Protein AF-Q8H226-F1 (afdb_monomer_lite)

Structure (mmCIF, N/CA/C/O backbone):
data_AF-Q8H226-F1
#
_entry.id   AF-Q8H226-F1
#
loop_
_atom_site.group_PDB
_atom_site.id
_atom_site.type_symbol
_atom_site.label_atom_id
_atom_site.label_alt_id
_atom_site.label_comp_id
_atom_site.label_asym_id
_atom_site.label_entity_id
_atom_site.label_seq_id
_atom_site.pdbx_PDB_ins_code
_atom_site.Cartn_x
_atom_site.Cartn_y
_atom_site.Cartn_z
_atom_site.occupancy
_atom_site.B_iso_or_equiv
_atom_site.auth_seq_id
_atom_site.auth_comp_id
_atom_site.auth_asym_id
_atom_site.auth_atom_id
_atom_site.pdbx_PDB_model_num
ATOM 1 N N . MET A 1 1 ? -54.725 -2.900 -39.858 1.00 54.56 1 MET A N 1
ATOM 2 C CA . MET A 1 1 ? -53.910 -4.140 -39.882 1.00 54.56 1 MET A CA 1
ATOM 3 C C . MET A 1 1 ? -52.440 -3.918 -40.245 1.00 54.56 1 MET A C 1
ATOM 5 O O . MET A 1 1 ? -51.602 -4.516 -39.593 1.00 54.56 1 MET A O 1
ATOM 9 N N . LYS A 1 2 ? -52.086 -3.033 -41.194 1.00 52.34 2 LYS A N 1
ATOM 10 C CA . LYS A 1 2 ? -50.671 -2.757 -41.541 1.00 52.34 2 LYS A CA 1
ATOM 11 C C . LYS A 1 2 ? -49.854 -2.093 -40.412 1.00 52.34 2 LYS A C 1
ATOM 13 O O . LYS A 1 2 ? -48.687 -2.410 -40.253 1.00 52.34 2 LYS A O 1
ATOM 18 N N . LEU A 1 3 ? -50.472 -1.245 -39.584 1.00 59.94 3 LEU A N 1
ATOM 19 C CA . LEU A 1 3 ? -49.782 -0.520 -38.500 1.00 59.94 3 LEU A CA 1
ATOM 20 C C . LEU A 1 3 ? -49.331 -1.411 -37.324 1.00 59.94 3 LEU A C 1
ATOM 22 O O . LEU A 1 3 ? -48.315 -1.127 -36.701 1.00 59.94 3 LEU A O 1
ATOM 26 N N . VAL A 1 4 ? -50.039 -2.511 -37.052 1.00 64.44 4 VAL A N 1
ATOM 27 C CA . VAL A 1 4 ? -49.713 -3.428 -35.940 1.00 64.44 4 VAL A CA 1
ATOM 28 C C . VAL A 1 4 ? -48.447 -4.238 -36.241 1.00 64.44 4 VAL A C 1
ATOM 30 O O . VAL A 1 4 ? -47.633 -4.476 -35.355 1.00 64.44 4 VAL A O 1
ATOM 33 N N . VAL A 1 5 ? -48.240 -4.596 -37.511 1.00 64.12 5 VAL A N 1
ATOM 34 C CA . VAL A 1 5 ? -47.056 -5.342 -37.963 1.00 64.12 5 VAL A CA 1
ATOM 35 C C . VAL A 1 5 ? -45.788 -4.487 -37.861 1.00 64.12 5 VAL A C 1
ATOM 37 O O . VAL A 1 5 ? -44.745 -4.981 -37.441 1.00 64.12 5 VAL A O 1
ATOM 40 N N . PHE A 1 6 ? -45.881 -3.189 -38.170 1.00 60.78 6 PHE A N 1
ATOM 41 C CA . PHE A 1 6 ? -44.750 -2.267 -38.025 1.00 60.78 6 PHE A CA 1
ATOM 42 C C . PHE A 1 6 ? -44.347 -2.049 -36.559 1.00 60.78 6 PHE A C 1
ATOM 44 O O . PHE A 1 6 ? -43.156 -2.030 -36.260 1.00 60.78 6 PHE A O 1
ATOM 51 N N . ALA A 1 7 ? -45.309 -1.951 -35.635 1.00 63.44 7 ALA A N 1
ATOM 52 C CA . ALA A 1 7 ? -45.016 -1.799 -34.207 1.00 63.44 7 ALA A CA 1
ATOM 53 C C . ALA A 1 7 ? -44.311 -3.035 -33.613 1.00 63.44 7 ALA A C 1
ATOM 55 O O . ALA A 1 7 ? -43.355 -2.890 -32.851 1.00 63.44 7 ALA A O 1
ATOM 56 N N . ALA A 1 8 ? -44.722 -4.243 -34.016 1.00 66.56 8 ALA A N 1
ATOM 57 C CA . ALA A 1 8 ? -44.101 -5.488 -33.559 1.00 66.56 8 ALA A CA 1
ATOM 58 C C . ALA A 1 8 ? -42.635 -5.630 -34.021 1.00 66.56 8 ALA A C 1
ATOM 60 O O . ALA A 1 8 ? -41.779 -6.084 -33.257 1.00 66.56 8 ALA A O 1
ATOM 61 N N . LEU A 1 9 ? -42.314 -5.184 -35.241 1.00 64.81 9 LEU A N 1
ATOM 62 C CA . LEU A 1 9 ? -40.941 -5.214 -35.763 1.00 64.81 9 LEU A CA 1
ATOM 63 C C . LEU A 1 9 ? -40.001 -4.252 -35.023 1.00 64.81 9 LEU A C 1
ATOM 65 O O . LEU A 1 9 ? -38.848 -4.596 -34.772 1.00 64.81 9 LEU A O 1
ATOM 69 N N . ILE A 1 10 ? -40.490 -3.079 -34.617 1.00 65.00 10 ILE A N 1
ATOM 70 C CA . ILE A 1 10 ? -39.682 -2.101 -33.872 1.00 65.00 10 ILE A CA 1
ATOM 71 C C . ILE A 1 10 ? -39.390 -2.606 -32.450 1.00 65.00 10 ILE A C 1
ATOM 73 O O . ILE A 1 10 ? -38.266 -2.462 -31.969 1.00 65.00 10 ILE A O 1
ATOM 77 N N . SER A 1 11 ? -40.354 -3.274 -31.800 1.00 63.56 11 SER A N 1
ATOM 78 C CA . SER A 1 11 ? -40.123 -3.886 -30.483 1.00 63.56 11 SER A CA 1
ATOM 79 C C . SER A 1 11 ? -39.112 -5.037 -30.515 1.00 63.56 11 SER A C 1
ATOM 81 O O . SER A 1 11 ? -38.345 -5.198 -29.569 1.00 63.56 11 SER A O 1
ATOM 83 N N . ALA A 1 12 ? -39.057 -5.802 -31.612 1.00 63.75 12 ALA A N 1
ATOM 84 C CA . ALA A 1 12 ? -38.103 -6.901 -31.759 1.00 63.75 12 ALA A CA 1
ATOM 85 C C . ALA A 1 12 ? -36.656 -6.402 -31.928 1.00 63.75 12 ALA A C 1
ATOM 87 O O . ALA A 1 12 ? -35.735 -6.999 -31.379 1.00 63.75 12 ALA A O 1
ATOM 88 N N . ALA A 1 13 ? -36.445 -5.286 -32.635 1.00 61.50 13 A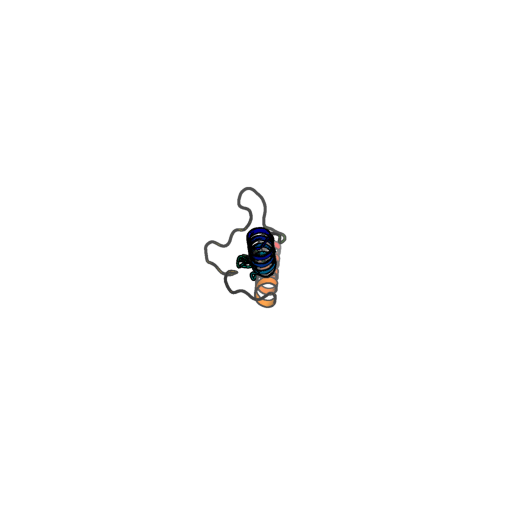LA A N 1
ATOM 89 C CA . ALA A 1 13 ? -35.109 -4.724 -32.844 1.00 61.50 13 ALA A CA 1
ATOM 90 C C . ALA A 1 13 ? -34.504 -4.120 -31.562 1.00 61.50 13 ALA A C 1
ATOM 92 O O . ALA A 1 13 ? -33.302 -4.237 -31.331 1.00 61.50 13 ALA A O 1
ATOM 93 N N . ALA A 1 14 ? -35.328 -3.511 -30.703 1.00 62.91 14 ALA A N 1
ATOM 94 C CA . ALA A 1 14 ? -34.865 -2.922 -29.446 1.00 62.91 14 ALA A CA 1
ATOM 95 C C . ALA A 1 14 ? -34.399 -3.975 -28.422 1.00 62.91 14 ALA A C 1
ATOM 97 O O . ALA A 1 14 ? -33.488 -3.707 -27.643 1.00 62.91 14 ALA A O 1
ATOM 98 N N . ALA A 1 15 ? -34.976 -5.183 -28.453 1.00 68.12 15 ALA A N 1
ATOM 99 C CA . ALA A 1 15 ? -34.619 -6.276 -27.546 1.00 68.12 15 ALA A CA 1
ATOM 100 C C . ALA A 1 15 ? -33.248 -6.918 -27.847 1.00 68.12 15 ALA A C 1
ATOM 102 O O . ALA A 1 15 ? -32.707 -7.617 -26.995 1.00 68.12 15 ALA A O 1
ATOM 103 N N . PHE A 1 16 ? -32.679 -6.667 -29.033 1.00 71.25 16 PHE A N 1
ATOM 104 C CA . PHE A 1 16 ? -31.373 -7.187 -29.461 1.00 71.25 16 PHE A CA 1
ATOM 105 C C . PHE A 1 16 ? -30.286 -6.106 -29.571 1.00 71.25 16 PHE A C 1
ATOM 107 O O . PHE A 1 16 ? -29.199 -6.370 -30.088 1.00 71.25 16 PHE A O 1
ATOM 114 N N . ALA A 1 17 ? -30.540 -4.890 -29.081 1.00 74.69 17 ALA A N 1
ATOM 115 C CA . ALA A 1 17 ? -29.497 -3.876 -29.001 1.00 74.69 17 ALA A CA 1
ATOM 116 C C . ALA A 1 17 ? -28.436 -4.306 -27.963 1.00 74.69 17 ALA A C 1
ATOM 118 O O . ALA A 1 17 ? -28.806 -4.651 -26.838 1.00 74.69 17 ALA A O 1
ATOM 119 N N . PRO A 1 18 ? -27.128 -4.290 -28.295 1.00 70.81 18 PRO A N 1
ATOM 120 C CA . PRO A 1 18 ? -26.086 -4.651 -27.344 1.00 70.81 18 PRO A CA 1
ATOM 121 C C . PRO A 1 18 ? -26.136 -3.676 -26.166 1.00 70.81 18 PRO A C 1
ATOM 123 O O . PRO A 1 18 ? -25.910 -2.473 -26.327 1.00 70.81 18 PRO A O 1
ATOM 126 N N . ALA A 1 19 ? -26.467 -4.190 -24.981 1.00 74.94 19 ALA A N 1
ATOM 127 C CA . ALA A 1 19 ? -26.403 -3.414 -23.755 1.00 74.94 19 ALA A CA 1
ATOM 128 C C . ALA A 1 19 ? -24.967 -2.900 -23.597 1.00 74.94 19 ALA A C 1
ATOM 130 O O . ALA A 1 19 ? -24.007 -3.670 -23.665 1.00 74.94 19 ALA A O 1
ATOM 131 N N . LYS A 1 20 ? -24.805 -1.584 -23.435 1.00 69.00 20 LYS A N 1
ATOM 132 C CA . LYS A 1 20 ? -23.494 -0.999 -23.156 1.00 69.00 20 LYS A CA 1
ATOM 133 C C . LYS A 1 20 ? -23.068 -1.471 -21.769 1.00 69.00 20 LYS A C 1
ATOM 135 O O . LYS A 1 20 ? -23.530 -0.929 -20.769 1.00 69.00 20 LYS A O 1
ATOM 140 N N . GLN A 1 21 ? -22.217 -2.491 -21.720 1.00 68.88 21 GLN A N 1
ATOM 141 C CA . GLN A 1 21 ? -21.596 -2.943 -20.484 1.00 68.88 21 GLN A CA 1
ATOM 142 C C . GLN A 1 21 ? -20.742 -1.783 -19.964 1.00 68.88 21 GLN A C 1
ATOM 144 O O . GLN A 1 21 ? -19.744 -1.412 -20.584 1.00 68.88 21 GLN A O 1
ATOM 149 N N . ALA A 1 22 ? -21.175 -1.144 -18.878 1.00 70.62 22 ALA A N 1
ATOM 150 C CA . ALA A 1 22 ? -20.382 -0.106 -18.238 1.00 70.62 22 ALA A CA 1
ATOM 151 C C . ALA A 1 22 ? -19.052 -0.731 -17.798 1.00 70.62 22 ALA A C 1
ATOM 153 O O . ALA A 1 22 ? -19.050 -1.737 -17.086 1.00 70.62 22 ALA A O 1
ATOM 154 N N . ALA A 1 23 ? -17.935 -0.164 -18.256 1.00 67.50 23 ALA A N 1
ATOM 155 C CA . ALA A 1 23 ? -16.613 -0.594 -17.835 1.00 67.50 23 ALA A CA 1
ATOM 156 C C . ALA A 1 23 ? -16.502 -0.391 -16.318 1.00 67.50 23 ALA A C 1
ATOM 158 O O . ALA A 1 23 ? -16.501 0.738 -15.831 1.00 67.50 23 ALA A O 1
ATOM 159 N N . GLN A 1 24 ? -16.474 -1.492 -15.573 1.00 65.12 24 GLN A N 1
ATOM 160 C CA . GLN A 1 24 ? 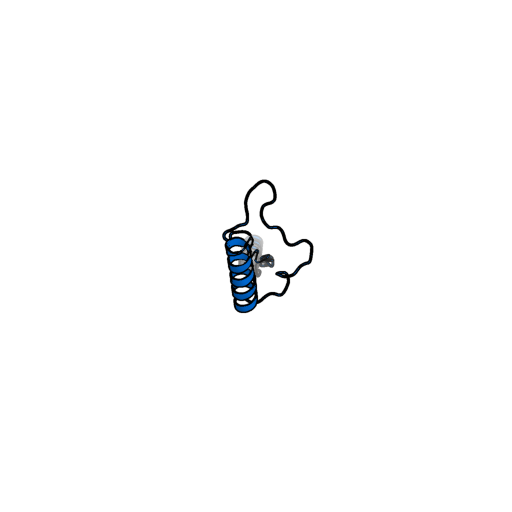-16.221 -1.478 -14.141 1.00 65.12 24 GLN A CA 1
ATOM 161 C C . GLN A 1 24 ? -14.715 -1.280 -13.961 1.00 65.12 24 GLN A C 1
ATOM 163 O O . GLN A 1 24 ? -13.929 -2.179 -14.249 1.00 65.12 24 GLN A O 1
ATOM 168 N N . THR A 1 25 ? -14.295 -0.095 -13.526 1.00 61.56 25 THR A N 1
ATOM 169 C CA . THR A 1 25 ? -12.928 0.116 -13.047 1.00 61.56 25 THR A CA 1
ATOM 170 C C . THR A 1 25 ? -12.836 -0.488 -11.653 1.00 61.56 25 THR A C 1
ATOM 172 O O . THR A 1 25 ? -13.222 0.146 -10.674 1.00 61.56 25 THR A O 1
ATOM 175 N N . THR A 1 26 ? -12.372 -1.729 -11.544 1.00 59.66 26 THR A N 1
ATOM 176 C CA . THR A 1 26 ? -11.990 -2.280 -10.244 1.00 59.66 26 THR A CA 1
ATOM 177 C C . THR A 1 26 ? -10.664 -1.643 -9.849 1.00 59.66 26 THR A C 1
ATOM 179 O O . THR A 1 26 ? -9.614 -2.031 -10.360 1.00 59.66 26 THR A O 1
ATOM 182 N N . SER A 1 27 ? -10.695 -0.645 -8.967 1.00 59.66 27 SER A N 1
ATOM 183 C CA . SER A 1 27 ? -9.506 -0.282 -8.200 1.00 59.66 27 SER A CA 1
ATOM 184 C C . SER A 1 27 ? -9.177 -1.481 -7.314 1.00 59.66 27 SER A C 1
ATOM 186 O O . SER A 1 27 ? -9.893 -1.751 -6.351 1.00 59.66 27 SER A O 1
ATOM 188 N N . LEU A 1 28 ? -8.163 -2.262 -7.682 1.00 58.03 28 LEU A N 1
ATOM 189 C CA . LEU A 1 28 ? -7.653 -3.328 -6.827 1.00 58.03 28 LEU A CA 1
ATOM 190 C C . LEU A 1 28 ? -6.996 -2.666 -5.611 1.00 58.03 28 LEU A C 1
ATOM 192 O O . LEU A 1 28 ? -5.842 -2.257 -5.668 1.00 58.03 28 LEU A O 1
ATOM 196 N N . SER A 1 29 ? -7.741 -2.537 -4.516 1.00 63.03 29 SER A N 1
ATOM 197 C CA . SER A 1 29 ? -7.225 -2.169 -3.195 1.00 63.03 29 SER A CA 1
ATOM 198 C C . SER A 1 29 ? -6.446 -3.360 -2.624 1.00 63.03 29 SER A C 1
ATOM 200 O O . SER A 1 29 ? -6.920 -4.054 -1.726 1.00 63.03 29 SER A O 1
ATOM 202 N N . ALA A 1 30 ? -5.293 -3.676 -3.221 1.00 67.94 30 ALA A N 1
ATOM 203 C CA . ALA A 1 30 ? -4.631 -4.967 -3.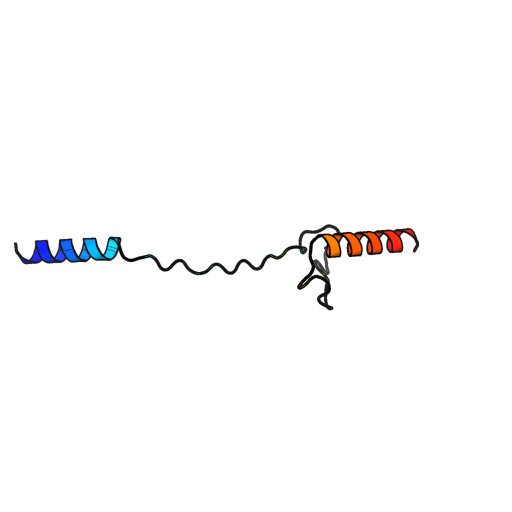030 1.00 67.94 30 ALA A CA 1
ATOM 204 C C . ALA A 1 30 ? -4.142 -5.207 -1.591 1.00 67.94 30 ALA A C 1
ATOM 206 O O . ALA A 1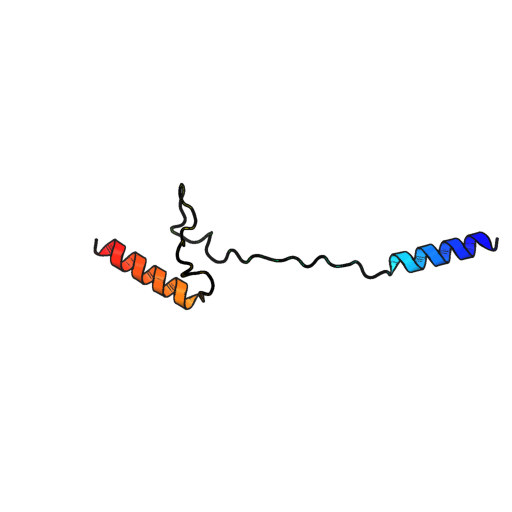 30 ? -4.141 -6.348 -1.146 1.00 67.94 30 ALA A O 1
ATOM 207 N N . PHE A 1 31 ? -3.774 -4.150 -0.854 1.00 74.44 31 PHE A N 1
ATOM 208 C CA . PHE A 1 31 ? -3.094 -4.283 0.444 1.00 74.44 31 PHE A CA 1
ATOM 209 C C . PHE A 1 31 ? -3.768 -3.537 1.608 1.00 74.44 31 PHE A C 1
ATOM 211 O O . PHE A 1 31 ? -3.234 -3.506 2.714 1.00 74.44 31 PHE A O 1
ATOM 218 N N . GLU A 1 32 ? -4.944 -2.938 1.398 1.00 77.50 32 GLU A N 1
ATOM 219 C CA . GLU A 1 32 ? -5.634 -2.150 2.437 1.00 77.50 32 GLU A CA 1
ATOM 220 C C . GLU A 1 32 ? -6.223 -3.018 3.560 1.00 77.50 32 GLU A C 1
ATOM 222 O O . GLU A 1 32 ? -6.433 -2.540 4.671 1.00 77.50 32 GLU A O 1
ATOM 227 N N . SER A 1 33 ? -6.477 -4.299 3.277 1.00 79.69 33 SER A N 1
ATOM 228 C CA . SER A 1 33 ? -7.035 -5.273 4.230 1.00 79.69 33 SER A CA 1
ATOM 229 C C . SER A 1 33 ? -5.968 -6.117 4.938 1.00 79.69 33 SER A C 1
ATOM 231 O O . SER A 1 33 ? -6.301 -7.055 5.661 1.00 79.69 33 SER A O 1
ATOM 233 N N . GLU A 1 34 ? -4.689 -5.818 4.712 1.00 83.94 34 GLU A N 1
ATOM 234 C CA . GLU A 1 34 ? -3.583 -6.601 5.252 1.00 83.94 34 GLU A CA 1
ATOM 235 C C . GLU A 1 34 ? -3.300 -6.289 6.726 1.00 83.94 34 GLU A C 1
ATOM 237 O O . GLU A 1 34 ? -3.583 -5.205 7.245 1.00 83.94 34 GLU A O 1
ATOM 242 N N . LEU A 1 35 ? -2.680 -7.252 7.414 1.00 83.50 35 LEU A N 1
ATOM 243 C CA . LEU A 1 35 ? -2.330 -7.122 8.828 1.00 83.50 35 LEU A CA 1
ATOM 244 C C . LEU A 1 35 ? -1.473 -5.867 9.071 1.00 83.50 35 LEU A C 1
ATOM 246 O O . LEU A 1 35 ? -0.471 -5.648 8.398 1.00 83.50 35 LEU A O 1
ATOM 250 N N . GLY A 1 36 ? -1.835 -5.052 10.061 1.00 86.94 36 GLY A N 1
ATOM 251 C CA . GLY A 1 36 ? -1.105 -3.830 10.425 1.00 86.94 36 GLY A CA 1
ATOM 252 C C . GLY A 1 36 ? -1.769 -2.535 9.956 1.00 86.94 36 GLY A C 1
ATOM 253 O O . GLY A 1 36 ? -1.505 -1.497 10.555 1.00 86.94 36 GLY A O 1
ATOM 254 N N . ALA A 1 37 ? -2.694 -2.589 8.990 1.00 89.94 37 ALA A N 1
ATOM 255 C CA . ALA A 1 37 ? -3.611 -1.480 8.738 1.00 89.94 37 ALA A CA 1
ATOM 256 C C . ALA A 1 37 ? -4.624 -1.404 9.895 1.00 89.94 37 ALA A C 1
ATOM 258 O O . ALA A 1 37 ? -5.529 -2.229 10.006 1.00 89.94 37 ALA A O 1
ATOM 259 N N . GLN A 1 38 ? -4.428 -0.455 10.811 1.00 88.50 38 GLN A N 1
ATOM 260 C CA . GLN A 1 38 ? -5.243 -0.291 12.019 1.00 88.50 38 GLN A CA 1
ATOM 261 C C . GLN A 1 38 ? -5.725 1.153 12.149 1.00 88.50 38 GLN A C 1
ATOM 263 O O . GLN A 1 38 ? -5.042 2.094 11.743 1.00 88.50 38 GLN A O 1
ATOM 268 N N . GLU A 1 39 ? -6.897 1.346 12.747 1.00 89.81 39 GLU A N 1
ATOM 269 C CA . GLU A 1 39 ? -7.382 2.681 13.100 1.00 89.81 39 GLU A CA 1
ATOM 270 C C . GLU A 1 39 ? -6.430 3.369 14.099 1.00 89.81 39 GLU A C 1
ATOM 272 O O . GLU A 1 39 ? -5.830 2.693 14.940 1.00 89.81 39 GLU A O 1
ATOM 277 N N . PRO A 1 40 ? -6.265 4.705 14.043 1.00 90.31 40 PRO A N 1
ATOM 278 C CA . PRO A 1 40 ? -7.013 5.682 13.239 1.00 90.31 40 PRO A CA 1
ATOM 279 C C . PRO A 1 40 ? -6.472 5.910 11.818 1.00 90.31 40 PRO A C 1
ATOM 281 O O . PRO A 1 40 ? -7.085 6.648 11.053 1.00 90.31 40 PRO A O 1
ATOM 284 N N . LEU A 1 41 ? -5.319 5.335 11.470 1.00 86.25 41 LEU A N 1
ATOM 285 C CA . LEU A 1 41 ? -4.633 5.635 10.207 1.00 86.25 41 LEU A CA 1
ATOM 286 C C . LEU A 1 41 ? -5.058 4.716 9.056 1.00 86.25 41 LEU A C 1
ATOM 288 O O . LEU A 1 41 ? -5.023 5.137 7.905 1.00 86.25 41 LEU A O 1
ATOM 292 N N . GLY A 1 42 ? -5.473 3.485 9.352 1.00 87.50 42 GLY A N 1
ATOM 293 C CA . GLY A 1 42 ? -5.799 2.489 8.337 1.00 87.50 42 GLY A CA 1
ATOM 294 C C . GLY A 1 42 ? -4.572 2.123 7.498 1.00 87.50 42 GLY A C 1
ATOM 295 O O . GLY A 1 42 ? -3.488 1.892 8.035 1.00 87.50 42 GLY A O 1
ATOM 296 N N . PHE A 1 43 ? -4.744 2.056 6.177 1.00 88.19 43 PHE A N 1
ATOM 297 C CA . PHE A 1 43 ? -3.650 1.839 5.233 1.00 88.19 43 PHE A CA 1
ATOM 298 C C . PHE A 1 43 ? -2.790 3.103 5.098 1.00 88.19 43 PHE A C 1
ATOM 300 O O . PHE A 1 43 ? -3.274 4.156 4.683 1.00 88.19 43 PHE A O 1
ATOM 307 N N . TYR A 1 44 ? -1.502 2.994 5.427 1.00 89.06 44 TYR A N 1
ATOM 308 C CA . TYR A 1 44 ? -0.575 4.122 5.423 1.00 89.06 44 TYR A CA 1
ATOM 309 C C . TYR A 1 44 ? 0.610 3.870 4.488 1.00 89.06 44 TYR A C 1
ATOM 311 O O . TYR A 1 44 ? 1.571 3.193 4.848 1.00 89.06 44 TYR A O 1
ATOM 319 N N . ASP A 1 45 ? 0.556 4.463 3.295 1.00 90.88 45 ASP A N 1
ATOM 320 C CA . ASP A 1 45 ? 1.669 4.501 2.342 1.00 90.88 45 ASP A CA 1
ATOM 321 C C . ASP A 1 45 ? 1.743 5.870 1.635 1.00 90.88 45 ASP A C 1
ATOM 323 O O . ASP A 1 45 ? 1.361 6.009 0.472 1.00 90.88 45 ASP A O 1
ATOM 327 N N . PRO A 1 46 ? 2.219 6.926 2.320 1.00 89.19 46 PRO A N 1
ATOM 328 C CA . PRO A 1 46 ? 2.307 8.265 1.731 1.00 89.19 46 PRO A CA 1
ATOM 329 C C . PRO A 1 46 ? 3.390 8.383 0.647 1.00 89.19 46 PRO A C 1
ATOM 331 O O . PRO A 1 46 ? 3.415 9.370 -0.084 1.00 89.19 46 PRO A O 1
ATOM 334 N N . LEU A 1 47 ? 4.311 7.416 0.571 1.00 90.06 47 LEU A N 1
ATOM 335 C CA . LEU A 1 47 ? 5.434 7.416 -0.369 1.00 90.06 47 LEU A CA 1
ATOM 336 C C . LEU A 1 47 ? 5.194 6.505 -1.580 1.00 90.06 47 LEU A C 1
ATOM 338 O O . LEU A 1 47 ? 6.039 6.459 -2.473 1.00 90.06 47 LEU A O 1
ATOM 342 N N . GLY A 1 48 ? 4.058 5.806 -1.630 1.00 87.81 48 GLY A N 1
ATOM 343 C CA . GLY A 1 48 ? 3.675 4.952 -2.751 1.00 87.81 48 GLY A CA 1
ATOM 344 C C . GLY A 1 48 ? 4.595 3.747 -2.942 1.00 87.81 48 GLY A C 1
ATOM 345 O O . GLY A 1 48 ? 4.809 3.309 -4.072 1.00 87.81 48 GLY A O 1
ATOM 346 N N . PHE A 1 49 ? 5.168 3.196 -1.869 1.00 85.88 49 PHE A N 1
ATOM 347 C CA . PHE A 1 49 ? 5.995 1.993 -1.965 1.00 85.88 49 PHE A CA 1
ATOM 348 C C . PHE A 1 49 ? 5.232 0.765 -2.464 1.00 85.88 49 PHE A C 1
ATOM 350 O O . PHE A 1 49 ? 5.875 -0.140 -3.007 1.00 85.88 49 PHE A O 1
ATOM 357 N N . LEU A 1 50 ? 3.911 0.743 -2.275 1.00 85.94 50 LEU A N 1
ATOM 358 C CA . LEU A 1 50 ? 2.997 -0.329 -2.655 1.00 85.94 50 LEU A CA 1
ATOM 359 C C . LEU A 1 50 ? 2.142 -0.005 -3.891 1.00 85.94 50 LEU A C 1
ATOM 361 O O . LEU A 1 50 ? 1.321 -0.832 -4.274 1.00 85.94 50 LEU A O 1
ATOM 365 N N . ALA A 1 51 ? 2.345 1.152 -4.536 1.00 83.69 51 ALA A N 1
ATOM 366 C CA . ALA A 1 51 ? 1.550 1.574 -5.695 1.00 83.69 51 ALA A CA 1
ATOM 367 C C . ALA A 1 51 ? 1.697 0.630 -6.907 1.00 83.69 51 ALA A C 1
ATOM 369 O O . ALA A 1 51 ? 0.698 0.256 -7.511 1.00 83.69 51 ALA A O 1
ATOM 370 N N . ASP A 1 52 ? 2.929 0.198 -7.199 1.00 81.19 52 ASP A N 1
ATOM 371 C CA . ASP A 1 52 ? 3.271 -0.749 -8.276 1.00 81.19 52 ASP A CA 1
ATOM 372 C C . ASP A 1 52 ? 4.018 -1.975 -7.715 1.00 81.19 52 ASP A C 1
ATOM 374 O O . ASP A 1 52 ? 4.953 -2.495 -8.327 1.00 81.19 52 ASP A O 1
ATOM 378 N N . ALA A 1 53 ? 3.713 -2.372 -6.476 1.00 79.50 53 ALA A N 1
ATOM 379 C CA . ALA A 1 53 ? 4.420 -3.468 -5.823 1.00 79.50 53 ALA A CA 1
ATOM 380 C C . ALA A 1 53 ? 3.773 -4.824 -6.103 1.00 79.50 53 ALA A C 1
ATOM 382 O O . ALA A 1 53 ? 2.586 -5.032 -5.859 1.00 79.50 53 ALA A O 1
ATOM 383 N N . ASP A 1 54 ? 4.607 -5.774 -6.512 1.00 86.31 54 ASP A N 1
ATOM 384 C CA . ASP A 1 54 ? 4.254 -7.187 -6.595 1.00 86.31 54 ASP A CA 1
ATOM 385 C C . ASP A 1 54 ? 4.136 -7.804 -5.188 1.00 86.31 54 ASP A C 1
ATOM 387 O O . ASP A 1 54 ? 4.716 -7.300 -4.218 1.00 86.31 54 ASP A O 1
ATOM 391 N N . GLN A 1 55 ? 3.473 -8.962 -5.084 1.00 86.25 55 GLN A N 1
ATOM 392 C CA . GLN A 1 55 ? 3.334 -9.694 -3.816 1.00 86.25 55 GLN A CA 1
ATOM 393 C C . GLN A 1 55 ? 4.691 -9.975 -3.145 1.00 86.25 55 GLN A C 1
ATOM 395 O O . GLN 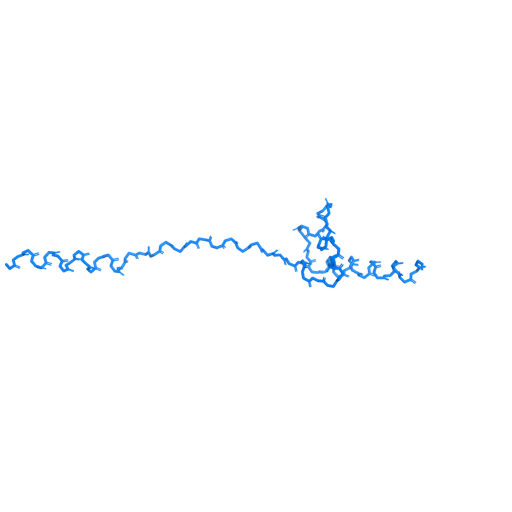A 1 55 ? 4.843 -9.776 -1.944 1.00 86.25 55 GLN A O 1
ATOM 400 N N . GLU A 1 56 ? 5.712 -10.357 -3.918 1.00 89.56 56 GLU A N 1
ATOM 401 C CA . GLU A 1 56 ? 7.054 -10.639 -3.388 1.00 89.56 56 GLU A CA 1
ATOM 402 C C . GLU A 1 56 ? 7.685 -9.405 -2.721 1.00 89.56 56 GLU A C 1
ATOM 404 O O . GLU A 1 56 ? 8.324 -9.494 -1.666 1.00 89.56 56 GLU A O 1
ATOM 409 N N . ARG A 1 57 ? 7.483 -8.222 -3.314 1.00 89.69 57 ARG A N 1
ATOM 410 C CA . ARG A 1 57 ? 7.982 -6.963 -2.758 1.00 89.69 57 ARG A CA 1
ATOM 411 C C . ARG A 1 57 ? 7.257 -6.625 -1.460 1.00 89.69 57 ARG A C 1
ATOM 413 O O . ARG A 1 57 ? 7.923 -6.217 -0.505 1.00 89.69 57 ARG A O 1
ATOM 420 N N . PHE A 1 58 ? 5.939 -6.814 -1.413 1.00 90.69 58 PHE A N 1
ATOM 421 C CA . PHE A 1 58 ? 5.153 -6.638 -0.194 1.00 90.69 58 PHE A CA 1
ATOM 422 C C . PHE A 1 58 ? 5.635 -7.576 0.923 1.00 90.69 58 PHE A C 1
ATOM 424 O O . PHE A 1 58 ? 5.970 -7.104 2.011 1.00 90.69 58 PHE A O 1
ATOM 431 N N . ASP A 1 59 ? 5.788 -8.870 0.638 1.00 92.38 59 ASP A N 1
ATOM 432 C CA . ASP A 1 59 ? 6.221 -9.874 1.618 1.00 92.38 59 ASP A CA 1
ATOM 433 C C . ASP A 1 59 ? 7.620 -9.565 2.173 1.00 92.38 59 ASP A C 1
ATOM 435 O O . ASP A 1 59 ? 7.872 -9.665 3.379 1.00 92.38 59 ASP A O 1
ATOM 439 N N . ARG A 1 60 ? 8.540 -9.114 1.310 1.00 95.19 60 ARG A N 1
ATOM 440 C CA . ARG A 1 60 ? 9.875 -8.678 1.732 1.00 95.19 60 ARG A CA 1
ATOM 441 C C . ARG A 1 60 ? 9.807 -7.463 2.654 1.00 95.19 60 ARG A C 1
ATOM 443 O O . ARG A 1 60 ? 10.487 -7.448 3.681 1.00 95.19 60 ARG A O 1
ATOM 450 N N . LEU A 1 61 ? 9.036 -6.437 2.290 1.00 94.19 61 LEU A N 1
ATOM 451 C CA . LEU A 1 61 ? 8.884 -5.231 3.111 1.00 94.19 61 LEU A CA 1
ATOM 452 C C . LEU A 1 61 ? 8.264 -5.571 4.469 1.00 94.19 61 LEU A C 1
ATOM 454 O O . LEU A 1 61 ? 8.770 -5.120 5.496 1.00 94.19 61 LEU A O 1
ATOM 458 N N . ARG A 1 62 ? 7.265 -6.456 4.481 1.00 93.50 62 ARG A N 1
ATOM 459 C CA . ARG A 1 62 ? 6.637 -6.967 5.698 1.00 93.50 62 ARG A CA 1
ATOM 460 C C . ARG A 1 62 ? 7.626 -7.704 6.592 1.00 93.50 62 ARG A C 1
ATOM 462 O O . ARG A 1 62 ? 7.691 -7.464 7.795 1.00 93.50 62 ARG A O 1
ATOM 469 N N . TYR A 1 63 ? 8.446 -8.580 6.020 1.00 95.25 63 TYR A N 1
ATOM 470 C CA . TYR A 1 63 ? 9.472 -9.285 6.783 1.00 95.25 63 TYR A CA 1
ATOM 471 C C . TYR A 1 63 ? 10.475 -8.316 7.427 1.00 95.25 63 TYR A C 1
ATOM 473 O O . TYR A 1 63 ? 10.854 -8.477 8.590 1.00 95.25 63 TYR A O 1
ATOM 481 N N . VAL A 1 64 ? 10.890 -7.291 6.680 1.00 96.19 64 VAL A N 1
ATOM 482 C CA . VAL A 1 64 ? 11.792 -6.244 7.169 1.00 96.19 64 VAL A CA 1
ATOM 483 C C . VAL A 1 64 ? 11.146 -5.451 8.306 1.00 96.19 64 VAL A C 1
ATOM 485 O O . VAL A 1 64 ? 11.805 -5.238 9.323 1.00 96.19 64 VAL A O 1
ATOM 488 N N . GLU A 1 65 ? 9.881 -5.058 8.172 1.00 94.31 65 GLU A N 1
ATOM 489 C CA . GLU A 1 65 ? 9.101 -4.392 9.221 1.00 94.31 65 GLU A CA 1
ATOM 490 C C . GLU A 1 65 ? 9.079 -5.227 10.513 1.00 94.31 65 GLU A C 1
ATOM 492 O O . GLU A 1 65 ? 9.512 -4.751 11.564 1.00 94.31 65 GLU A O 1
ATOM 497 N N . LEU A 1 66 ? 8.687 -6.506 10.429 1.00 95.12 66 LEU A N 1
ATOM 498 C CA . LEU A 1 66 ? 8.637 -7.402 11.590 1.00 95.12 66 LEU A CA 1
ATOM 499 C C . LEU A 1 66 ? 10.012 -7.598 12.233 1.00 95.12 66 LEU A C 1
ATOM 501 O O . LEU A 1 66 ? 10.122 -7.659 13.458 1.00 95.12 66 LEU A O 1
ATOM 505 N N . LYS A 1 67 ? 11.072 -7.720 11.427 1.00 97.50 67 LYS A N 1
ATOM 506 C CA . LYS A 1 67 ? 12.435 -7.865 11.945 1.00 97.50 67 LYS A CA 1
ATOM 507 C C . LYS A 1 67 ? 12.850 -6.635 12.749 1.00 97.50 67 LYS A C 1
ATOM 509 O O . LYS A 1 67 ? 13.371 -6.802 13.846 1.00 97.50 67 LYS A O 1
ATOM 514 N N . HIS A 1 68 ? 12.627 -5.429 12.228 1.00 97.50 68 HIS A N 1
ATOM 515 C CA . HIS A 1 68 ? 12.962 -4.199 12.950 1.00 97.50 68 HIS 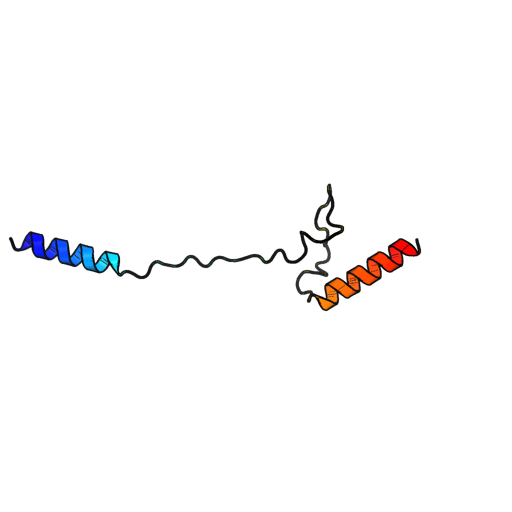A CA 1
ATOM 516 C C . HIS A 1 68 ? 12.115 -4.043 14.214 1.00 97.50 68 HIS A C 1
ATOM 518 O O . HIS A 1 68 ? 12.668 -3.738 15.265 1.00 97.50 68 HIS A O 1
ATOM 524 N N . GLY A 1 69 ? 10.818 -4.358 14.148 1.00 95.62 69 GLY A N 1
ATOM 525 C CA . GLY A 1 69 ? 9.938 -4.340 15.319 1.00 95.62 69 GLY A CA 1
ATOM 526 C C . GLY A 1 69 ? 10.354 -5.314 16.428 1.00 95.62 69 GLY A C 1
ATOM 527 O O . GLY A 1 69 ? 10.112 -5.041 17.594 1.00 95.62 69 GLY A O 1
ATOM 528 N N . ARG A 1 70 ? 11.011 -6.434 16.093 1.00 95.88 70 ARG A N 1
ATOM 529 C CA . ARG A 1 70 ? 11.553 -7.387 17.083 1.00 95.88 70 ARG A CA 1
ATOM 530 C C . ARG A 1 70 ? 12.893 -6.968 17.691 1.00 95.88 70 ARG A C 1
ATOM 532 O O . ARG A 1 70 ? 13.274 -7.533 18.709 1.00 95.88 70 ARG A O 1
ATOM 539 N N . ILE A 1 71 ? 13.639 -6.091 17.021 1.00 95.50 71 ILE A N 1
ATOM 540 C CA . ILE A 1 71 ? 14.964 -5.633 17.472 1.00 95.50 71 ILE A CA 1
ATOM 541 C C . ILE A 1 71 ? 14.853 -4.387 18.362 1.00 95.50 71 ILE A C 1
ATOM 543 O O . ILE A 1 71 ? 15.731 -4.183 19.197 1.00 95.50 71 ILE A O 1
ATOM 547 N N . ALA A 1 72 ? 13.826 -3.562 18.138 1.00 80.56 72 ALA A N 1
ATOM 548 C CA . ALA A 1 72 ? 13.581 -2.310 18.853 1.00 80.56 72 ALA A CA 1
ATOM 549 C C . ALA A 1 72 ? 13.345 -2.485 20.363 1.00 80.56 72 ALA A C 1
ATOM 551 O O . ALA A 1 72 ? 12.870 -3.565 20.783 1.00 80.56 72 ALA A O 1
#

pLDDT: mean 78.74, std 13.12, range [52.34, 97.5]

Secondary structure (DSSP, 8-state):
-HHHHHHHHHHHHHTTS-------------STTSTT-BTTTBS--TT-TTTT--HHHHHHHHHHHHHHHHH-

Foldseek 3Di:
DVVVVVVVVVVVVVVPDPDPPPPDPPPCPPPQPDPPQDPPRRDDDPPCQPVPDDPVSVVVVVVVVVVVVVVD

Radius of gyration: 26.85 Å; chains: 1; bounding box: 69×19×60 Å

Organism: Cylindrotheca fusiformis (NCBI:txid2853)

Sequence (72 aa):
MKLVVFAALISAAAAFAPAKQAAQTTSLSAFESELGAQEPLGFYDPLGFLADADQERFDRLRYVELKHGRIA

InterPro domains:
  IPR022796 Chlorophyll A-B binding protein [PF00504] (31-72)